Protein AF-A0A914IWZ6-F1 (afdb_monomer)

Sequence (127 aa):
MPETKKDSAKDPLLEKIMTKDRPFSLSILSGVFKLMFSIYDAIVYLPFKFFANPETKKALSKRIKAQPTIPNDPSSPWRNIKAIDKPLISLVFDDCPTLGLVWDRSVKLNSNINCMGWRDVIEIHHD

Foldseek 3Di:
DDDDPPPCPPPVVVVVVVPPDDPPVVVVVVVVVVVVVVVVCVVVVVVCCVPPPVVVVVVVVPDDQWDFLDPPDPPGDTDGPVPSPPPDPCDPDPPQNDPVSVVVVVCVVCVVPCPPHDDDDPDDDDD

pLDDT: mean 80.13, std 12.55, range [41.69, 95.88]

Structure (mmCIF, N/CA/C/O backbone):
data_AF-A0A914IWZ6-F1
#
_entry.id   AF-A0A914IWZ6-F1
#
loop_
_atom_site.group_PDB
_atom_site.id
_atom_site.type_symbol
_atom_site.label_atom_id
_atom_site.label_alt_id
_atom_site.label_comp_id
_atom_site.label_asym_id
_atom_site.label_entity_id
_atom_site.label_seq_id
_atom_site.pdbx_PDB_ins_code
_atom_site.Cartn_x
_atom_site.Cartn_y
_atom_site.Cartn_z
_atom_site.occupancy
_atom_site.B_iso_or_equiv
_atom_site.auth_seq_id
_atom_site.auth_comp_id
_atom_site.auth_asym_id
_atom_site.auth_atom_id
_atom_site.pdbx_PDB_model_num
ATOM 1 N N . MET A 1 1 ? 4.922 45.382 23.789 1.00 44.06 1 MET A N 1
ATOM 2 C CA . MET A 1 1 ? 3.645 44.774 24.213 1.00 44.06 1 MET A CA 1
ATOM 3 C C . MET A 1 1 ? 3.993 43.538 25.033 1.00 44.06 1 MET A C 1
ATOM 5 O O . MET A 1 1 ? 4.468 42.585 24.434 1.00 44.06 1 MET A O 1
ATOM 9 N N . PRO A 1 2 ? 3.953 43.584 26.376 1.00 41.69 2 PRO A N 1
ATOM 10 C CA . PRO A 1 2 ? 4.386 42.451 27.187 1.00 41.69 2 PRO A CA 1
ATOM 11 C C . PRO A 1 2 ? 3.234 41.457 27.376 1.00 41.69 2 PRO A C 1
ATOM 13 O O . PRO A 1 2 ? 2.167 41.818 27.867 1.00 41.69 2 PRO A O 1
ATOM 16 N N . GLU A 1 3 ? 3.456 40.208 26.971 1.00 47.44 3 GLU A N 1
ATOM 17 C CA . GLU A 1 3 ? 2.559 39.089 27.245 1.00 47.44 3 GLU A CA 1
ATOM 18 C C . GLU A 1 3 ? 2.612 38.745 28.737 1.00 47.44 3 GLU A C 1
ATOM 20 O O . GLU A 1 3 ? 3.660 38.384 29.279 1.00 47.44 3 GLU A O 1
ATOM 25 N N . THR A 1 4 ? 1.482 38.864 29.429 1.00 44.25 4 THR A N 1
ATOM 26 C CA . THR A 1 4 ? 1.355 38.405 30.810 1.00 44.25 4 THR A CA 1
ATOM 27 C C . THR A 1 4 ? 1.382 36.877 30.822 1.00 44.25 4 THR A C 1
ATOM 29 O O . THR A 1 4 ? 0.394 36.234 30.458 1.00 44.25 4 THR A O 1
ATOM 32 N N . LYS A 1 5 ? 2.500 36.293 31.270 1.00 47.28 5 LYS A N 1
ATOM 33 C CA . LYS A 1 5 ? 2.549 34.916 31.776 1.00 47.28 5 LYS A CA 1
ATOM 34 C C . LYS A 1 5 ? 1.467 34.766 32.841 1.00 47.28 5 LYS A C 1
ATOM 36 O O . LYS A 1 5 ? 1.582 35.302 33.939 1.00 47.28 5 LYS A O 1
ATOM 41 N N . LYS A 1 6 ? 0.386 34.073 32.492 1.00 48.97 6 LYS A N 1
ATOM 42 C CA . LYS A 1 6 ? -0.629 33.655 33.452 1.00 48.97 6 LYS A CA 1
ATOM 43 C C . LYS A 1 6 ? -0.059 32.430 34.153 1.00 48.97 6 LYS A C 1
ATOM 45 O O . LYS A 1 6 ? -0.250 31.300 33.709 1.00 48.97 6 LYS A O 1
ATOM 50 N N . ASP A 1 7 ? 0.752 32.688 35.172 1.00 48.78 7 ASP A N 1
ATOM 51 C CA . ASP A 1 7 ? 1.284 31.646 36.031 1.00 48.78 7 ASP A CA 1
ATOM 52 C C . ASP A 1 7 ? 0.115 30.820 36.567 1.00 48.78 7 ASP A C 1
ATOM 54 O O . ASP A 1 7 ? -0.891 31.350 37.043 1.00 48.78 7 ASP A O 1
ATOM 58 N N . SER A 1 8 ? 0.249 29.506 36.407 1.00 53.03 8 SER A N 1
ATOM 59 C CA . SER A 1 8 ? -0.676 28.466 36.845 1.00 53.03 8 SER A CA 1
ATOM 60 C C . SER A 1 8 ? -0.746 28.425 38.379 1.00 53.03 8 SER A C 1
ATOM 62 O O . SER A 1 8 ? -0.331 27.449 39.007 1.00 53.03 8 SER A O 1
ATOM 64 N N . ALA A 1 9 ? -1.252 29.488 39.000 1.00 58.94 9 ALA A N 1
ATOM 65 C CA . ALA A 1 9 ? -1.686 29.466 40.383 1.00 58.94 9 ALA A CA 1
ATOM 66 C C . ALA A 1 9 ? -2.875 28.504 40.451 1.00 58.94 9 ALA A C 1
ATOM 68 O O . ALA A 1 9 ? -3.932 28.760 39.879 1.00 58.94 9 ALA A O 1
ATOM 69 N N . LYS A 1 10 ? -2.662 27.341 41.070 1.00 63.78 10 LYS A N 1
ATOM 70 C CA . LYS A 1 10 ? -3.721 26.362 41.311 1.00 63.78 10 LYS A CA 1
ATOM 71 C C . LYS A 1 10 ? -4.812 27.060 42.111 1.00 63.78 10 LYS A C 1
ATOM 73 O O . LYS A 1 10 ? -4.546 27.547 43.207 1.00 63.78 10 LYS A O 1
ATOM 78 N N . ASP A 1 11 ? -6.011 27.138 41.542 1.00 77.69 11 ASP A N 1
ATOM 79 C CA . ASP A 1 11 ? -7.128 27.798 42.200 1.00 77.69 11 ASP A CA 1
ATOM 80 C C . ASP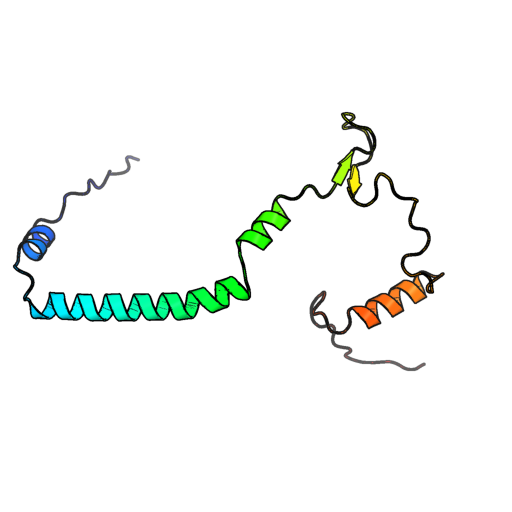 A 1 11 ? -7.360 27.144 43.573 1.00 77.69 11 ASP A C 1
ATOM 82 O O . ASP A 1 11 ? -7.604 25.934 43.640 1.00 77.69 11 ASP A O 1
ATOM 86 N N . PRO A 1 12 ? -7.335 27.908 44.679 1.00 77.75 12 PRO A N 1
ATOM 87 C CA . PRO A 1 12 ? -7.522 27.360 46.025 1.00 77.75 12 PRO A CA 1
ATOM 88 C C . PRO A 1 12 ? -8.900 26.697 46.187 1.00 77.75 12 PRO A C 1
ATOM 90 O O . PRO A 1 12 ? -9.092 25.817 47.026 1.00 77.75 12 PRO A O 1
ATOM 93 N N . LEU A 1 13 ? -9.860 27.073 45.334 1.00 72.94 13 LEU A N 1
ATOM 94 C CA . LEU A 1 13 ? -11.151 26.407 45.194 1.00 72.94 13 LEU A CA 1
ATOM 95 C C . LEU A 1 13 ? -11.000 24.963 44.686 1.00 72.94 13 LEU A C 1
ATOM 97 O O . LEU A 1 13 ? -11.631 24.059 45.231 1.00 72.94 13 LEU A O 1
ATOM 101 N N . LEU A 1 14 ? -10.160 24.732 43.672 1.00 74.06 14 LEU A N 1
ATOM 102 C CA . LEU A 1 14 ? -9.923 23.401 43.112 1.00 74.06 14 LEU A CA 1
ATOM 103 C C . LEU A 1 14 ? -9.198 22.501 44.110 1.00 74.06 14 LEU A C 1
ATOM 105 O O . LEU A 1 14 ? -9.597 21.351 44.276 1.00 74.06 14 LEU A O 1
ATOM 109 N N . GLU A 1 15 ? -8.209 23.019 44.840 1.00 77.12 15 GLU A N 1
ATOM 110 C CA . GLU A 1 15 ? -7.544 22.249 45.902 1.00 77.12 15 GLU A CA 1
ATOM 111 C C . GLU A 1 15 ? -8.517 21.869 47.026 1.00 77.12 15 GLU A C 1
ATOM 113 O O . GLU A 1 15 ? -8.504 20.727 47.492 1.00 77.12 15 GLU A O 1
ATOM 118 N N . LYS A 1 16 ? -9.435 22.770 47.400 1.00 72.88 16 LYS A N 1
ATOM 119 C CA . LYS A 1 16 ? -10.488 22.505 48.396 1.00 72.88 16 LYS A CA 1
ATOM 120 C C . LYS A 1 16 ? -11.524 21.479 47.920 1.00 72.88 16 LYS A C 1
ATOM 122 O O . LYS A 1 16 ? -12.064 20.723 48.724 1.00 72.88 16 LYS A O 1
ATOM 127 N N . ILE A 1 17 ? -11.803 21.432 46.617 1.00 71.75 17 ILE A N 1
ATOM 128 C CA . ILE A 1 17 ? -12.675 20.417 46.008 1.00 71.75 17 ILE A CA 1
ATOM 129 C C . ILE A 1 17 ? -11.952 19.063 45.918 1.00 71.75 17 ILE A C 1
ATOM 131 O O . ILE A 1 17 ? -12.578 18.030 46.142 1.00 71.75 17 ILE A O 1
ATOM 135 N N . MET A 1 18 ? -10.645 19.047 45.630 1.00 66.25 18 MET A N 1
ATOM 136 C CA . MET A 1 18 ? -9.852 17.813 45.526 1.00 66.25 18 MET A CA 1
ATOM 137 C C . MET A 1 18 ? -9.516 17.177 46.881 1.00 66.25 18 MET A C 1
ATOM 139 O O . MET A 1 18 ? -9.383 15.957 46.941 1.00 66.25 18 MET A O 1
ATOM 143 N N . THR A 1 19 ? -9.390 17.979 47.943 1.00 67.75 19 THR A N 1
ATOM 144 C CA . THR A 1 19 ? -9.169 17.519 49.330 1.00 67.75 19 THR A CA 1
ATOM 145 C C . THR A 1 19 ? -10.445 17.049 50.024 1.00 67.75 19 THR A C 1
ATOM 147 O O . THR A 1 19 ? -10.372 16.414 51.071 1.00 67.75 19 THR A O 1
ATOM 150 N N . LYS A 1 20 ? -11.620 17.325 49.447 1.00 72.00 20 LYS A N 1
ATOM 151 C CA . LYS A 1 20 ? -12.885 16.784 49.938 1.00 72.00 20 LYS A CA 1
ATOM 152 C C . LYS A 1 20 ? -12.941 15.289 49.621 1.00 72.00 20 LYS A C 1
ATOM 154 O O . LYS A 1 20 ? -12.876 14.909 48.451 1.00 72.00 20 LYS A O 1
ATOM 159 N N . ASP A 1 21 ? -13.070 14.461 50.659 1.00 66.69 21 ASP A N 1
ATOM 160 C CA . ASP A 1 21 ? -13.159 13.005 50.534 1.00 66.69 21 ASP A CA 1
ATOM 161 C C . ASP A 1 21 ? -14.179 12.623 49.466 1.00 66.69 21 ASP A C 1
ATOM 163 O O . ASP A 1 21 ? -15.365 12.965 49.542 1.00 66.69 21 ASP A O 1
ATOM 167 N N . ARG A 1 22 ? -13.703 11.938 48.423 1.00 65.88 22 ARG A N 1
ATOM 168 C CA . ARG A 1 22 ? -14.583 11.455 47.364 1.00 65.88 22 ARG A CA 1
ATOM 169 C C . ARG A 1 22 ? -15.472 10.384 47.992 1.00 65.88 22 ARG A C 1
ATOM 171 O O . ARG A 1 22 ? -14.931 9.370 48.436 1.00 65.88 22 ARG A O 1
ATOM 178 N N . PRO A 1 23 ? -16.805 10.558 48.035 1.00 78.81 23 PRO A N 1
ATOM 179 C CA . PRO A 1 23 ? -17.681 9.526 48.565 1.00 78.81 23 PRO A CA 1
ATOM 180 C C . PRO A 1 23 ? -17.430 8.221 4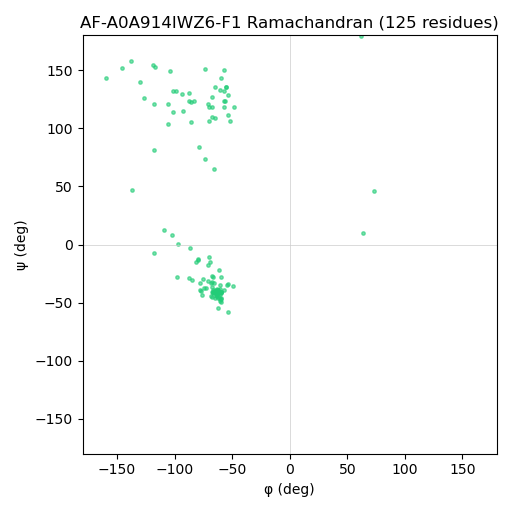7.808 1.00 78.81 23 PRO A C 1
ATOM 182 O O . PRO A 1 23 ? -17.306 8.218 46.580 1.00 78.81 23 PRO A O 1
ATOM 185 N N . PHE A 1 24 ? -17.336 7.117 48.549 1.00 78.56 24 PHE A N 1
ATOM 186 C CA . PHE A 1 24 ? -16.966 5.793 48.039 1.00 78.56 24 PHE A CA 1
ATOM 187 C C . PHE A 1 24 ? -17.765 5.390 46.784 1.00 78.56 24 PHE A C 1
ATOM 189 O O . PHE A 1 24 ? -17.208 4.852 45.826 1.00 78.56 24 PHE A O 1
ATOM 196 N N . SER A 1 25 ? -19.042 5.779 46.729 1.00 80.56 25 SER A N 1
ATOM 197 C CA . SER A 1 25 ? -19.942 5.589 45.587 1.00 80.56 25 SER A CA 1
ATOM 198 C C . SER A 1 25 ? -19.428 6.208 44.279 1.00 80.56 25 SER A C 1
ATOM 200 O O . SER A 1 25 ? -19.552 5.592 43.223 1.00 80.56 25 SER A O 1
ATOM 202 N N . LEU A 1 26 ? -18.807 7.395 44.322 1.00 84.56 26 LEU A N 1
ATOM 203 C CA . LEU A 1 26 ? -18.229 8.035 43.131 1.00 84.56 26 LEU A CA 1
ATOM 204 C C . LEU A 1 26 ? -16.974 7.307 42.641 1.00 84.56 26 LEU A C 1
ATOM 206 O O . LEU A 1 26 ? -16.711 7.280 41.439 1.00 84.56 26 LEU A O 1
ATOM 210 N N . SER A 1 27 ? -16.209 6.701 43.551 1.00 83.50 27 SER A N 1
ATOM 211 C CA . SER A 1 27 ? -15.032 5.908 43.185 1.00 83.50 27 SER A CA 1
ATOM 212 C C . SER A 1 27 ? -15.439 4.627 42.453 1.00 83.50 27 SER A C 1
ATOM 214 O O . SER A 1 27 ? -14.893 4.322 41.391 1.00 83.50 27 SER A O 1
ATOM 216 N N . ILE A 1 28 ? -16.470 3.935 42.957 1.00 89.38 28 ILE A N 1
ATOM 217 C CA . ILE A 1 28 ? -17.056 2.760 42.294 1.00 89.38 28 ILE A CA 1
ATOM 218 C C . ILE A 1 28 ? -17.592 3.140 40.912 1.00 89.38 28 ILE A C 1
ATOM 220 O O . ILE A 1 28 ? -17.246 2.500 39.920 1.00 89.38 28 ILE A O 1
ATOM 224 N N . LEU A 1 29 ? -18.382 4.214 40.828 1.00 92.06 29 LEU A N 1
ATOM 225 C CA . LEU A 1 29 ? -18.955 4.683 39.568 1.00 92.06 29 LEU A CA 1
ATOM 226 C C . LEU A 1 29 ? -17.868 5.040 38.540 1.00 92.06 29 LEU A C 1
ATOM 228 O O . LEU A 1 29 ? -17.964 4.664 37.373 1.00 92.06 29 LEU A O 1
ATOM 232 N N . SER A 1 30 ? -16.793 5.706 38.975 1.00 89.19 30 SER A N 1
ATOM 233 C CA . SER A 1 30 ? -15.638 5.996 38.118 1.00 89.19 30 SER A CA 1
ATOM 234 C C . SER A 1 30 ? -14.952 4.719 37.622 1.00 89.19 30 SER A C 1
ATOM 236 O O . SER A 1 30 ? -14.554 4.657 36.459 1.00 89.19 30 SER A O 1
ATOM 238 N N . GLY A 1 31 ? -14.838 3.692 38.469 1.00 91.94 31 GLY A N 1
ATOM 239 C CA . GLY A 1 31 ? -14.305 2.384 38.084 1.00 91.94 31 GLY A CA 1
ATOM 240 C C . GLY A 1 31 ? -15.141 1.702 37.000 1.00 91.94 31 GLY A C 1
ATOM 241 O O . GLY A 1 31 ? -14.585 1.234 36.007 1.00 91.94 31 GLY A O 1
ATOM 242 N N . VAL A 1 32 ? -16.470 1.722 37.142 1.00 93.88 32 VAL A N 1
ATOM 243 C CA . VAL A 1 32 ? -17.401 1.164 36.145 1.00 93.88 32 VAL A CA 1
ATOM 244 C C . VAL A 1 32 ? -17.258 1.876 34.800 1.00 93.88 32 VAL A C 1
ATOM 246 O O . VAL A 1 32 ? -17.116 1.214 33.772 1.00 93.88 32 VAL A O 1
ATOM 249 N N . PHE A 1 33 ? -17.218 3.211 34.791 1.00 95.75 33 PHE A N 1
ATOM 250 C CA . PHE A 1 33 ? -17.031 3.962 33.547 1.00 95.75 33 PHE A CA 1
ATOM 251 C C . PHE A 1 33 ? -15.684 3.673 32.885 1.00 95.75 33 PHE A C 1
ATOM 253 O O . PHE A 1 33 ? -15.638 3.464 31.676 1.00 95.75 33 PHE A O 1
ATOM 260 N N . LYS A 1 34 ? -14.591 3.600 33.654 1.00 93.12 34 LYS A N 1
ATOM 261 C CA . LYS A 1 34 ? -13.270 3.245 33.110 1.00 93.12 34 LYS A CA 1
ATOM 262 C C . LYS A 1 34 ? -13.272 1.862 32.462 1.00 93.12 34 LYS A C 1
ATOM 264 O O . LYS A 1 34 ? -12.693 1.701 31.391 1.00 93.12 34 LYS A O 1
ATOM 269 N N . LEU A 1 35 ? -13.941 0.888 33.080 1.00 95.25 35 LEU A N 1
ATOM 270 C CA . LEU A 1 35 ? -14.072 -0.452 32.515 1.00 95.25 35 LEU A CA 1
ATOM 271 C C . LEU A 1 35 ? -14.885 -0.432 31.213 1.00 95.25 35 LEU A C 1
ATOM 273 O O . LEU A 1 35 ? -14.450 -1.006 30.218 1.00 95.25 35 LEU A O 1
ATOM 277 N N . MET A 1 36 ? -16.020 0.274 31.194 1.00 95.31 36 MET A N 1
ATOM 278 C CA . MET A 1 36 ? -16.843 0.425 29.989 1.00 95.31 36 MET A CA 1
ATOM 279 C C . MET A 1 36 ? -16.075 1.088 28.842 1.00 95.31 36 MET A C 1
ATOM 281 O O . MET A 1 36 ? -16.107 0.582 27.721 1.00 95.31 36 MET A O 1
ATOM 285 N N . PHE A 1 37 ? -15.345 2.172 29.118 1.00 95.88 37 PHE A N 1
ATOM 286 C CA . PHE A 1 37 ? -14.513 2.831 28.112 1.00 95.88 37 PHE A CA 1
ATOM 287 C C . PHE A 1 37 ? -13.391 1.922 27.615 1.00 95.88 37 PHE A C 1
ATOM 289 O O . PHE A 1 37 ? -13.160 1.862 26.415 1.00 95.88 37 PHE A O 1
ATOM 296 N N . SER A 1 38 ? -12.751 1.148 28.496 1.00 93.19 38 SER A N 1
ATOM 297 C CA . SER A 1 38 ? -11.709 0.203 28.082 1.00 93.19 38 SER A CA 1
ATOM 298 C C . SER A 1 38 ? -12.244 -0.898 27.162 1.00 93.19 38 SER A C 1
ATOM 300 O O . SER A 1 38 ? -11.552 -1.292 26.223 1.00 93.19 38 SER A O 1
ATOM 302 N N . ILE A 1 39 ? -13.456 -1.400 27.417 1.00 94.62 39 ILE A N 1
ATOM 303 C CA . ILE A 1 39 ? -14.106 -2.394 26.554 1.00 94.62 39 ILE A CA 1
ATOM 304 C C . ILE A 1 39 ? -14.465 -1.763 25.206 1.00 94.62 39 ILE A C 1
ATOM 306 O O . ILE A 1 39 ? -14.188 -2.350 24.161 1.00 94.62 39 ILE A O 1
ATOM 310 N N . TYR A 1 40 ? -15.041 -0.560 25.219 1.00 94.00 40 TYR A N 1
ATOM 311 C CA . TYR A 1 40 ? -15.384 0.168 24.000 1.00 94.00 40 TYR A CA 1
ATOM 312 C C . TYR A 1 40 ? -14.149 0.451 23.137 1.00 94.00 40 TYR A C 1
ATOM 314 O O . TYR A 1 40 ? -14.153 0.143 21.945 1.00 94.00 40 TYR A O 1
ATOM 322 N N . ASP A 1 41 ? -13.067 0.940 23.742 1.00 90.25 41 ASP A N 1
ATOM 323 C CA . ASP A 1 41 ? -11.803 1.178 23.048 1.00 90.25 41 ASP A CA 1
ATOM 324 C C . ASP A 1 41 ? -11.250 -0.112 22.446 1.00 90.25 41 ASP A C 1
ATOM 326 O O . ASP A 1 41 ? -10.797 -0.094 21.307 1.00 90.25 41 ASP A O 1
ATOM 330 N N . ALA A 1 42 ? -11.330 -1.250 23.144 1.00 90.25 42 ALA A N 1
ATOM 331 C CA . ALA A 1 42 ? -10.902 -2.533 22.586 1.00 90.25 42 ALA A CA 1
ATOM 332 C C . ALA A 1 42 ? -11.746 -2.945 21.365 1.00 90.25 42 ALA A C 1
ATOM 334 O O . ALA A 1 42 ? -11.188 -3.379 20.352 1.00 90.25 42 ALA A O 1
ATOM 335 N N . ILE A 1 43 ? -13.071 -2.768 21.439 1.00 91.94 43 ILE A N 1
ATOM 336 C CA . ILE A 1 43 ? -14.009 -3.078 20.349 1.00 91.94 43 ILE A CA 1
ATOM 337 C C . ILE A 1 43 ? -13.773 -2.179 19.137 1.00 91.94 43 ILE A C 1
ATOM 339 O O . ILE A 1 43 ? -13.860 -2.662 18.015 1.00 91.94 43 ILE A O 1
ATOM 343 N N . VAL A 1 44 ? -13.471 -0.895 19.334 1.00 89.44 44 VAL A N 1
ATOM 344 C CA . VAL A 1 44 ? -13.197 0.044 18.236 1.00 89.44 44 VAL A CA 1
ATOM 345 C C . VAL A 1 44 ? -11.782 -0.147 17.688 1.00 89.44 44 VAL A C 1
ATOM 347 O O . VAL A 1 44 ? -11.567 -0.119 16.476 1.00 89.44 44 VAL A O 1
ATOM 350 N N . TYR A 1 45 ? -10.802 -0.395 18.551 1.00 87.56 45 TYR A N 1
ATOM 351 C CA . TYR A 1 45 ? -9.404 -0.541 18.158 1.00 87.56 45 TYR A CA 1
ATOM 352 C C . TYR A 1 45 ? -9.156 -1.791 17.308 1.00 87.56 45 TYR A C 1
ATOM 354 O O . TYR A 1 45 ? -8.417 -1.713 16.324 1.00 87.56 45 TYR A O 1
ATOM 362 N N . LEU A 1 46 ? -9.767 -2.934 17.646 1.00 84.25 46 LEU A N 1
ATOM 363 C CA . LEU A 1 46 ? -9.596 -4.181 16.889 1.00 84.25 46 LEU A CA 1
ATOM 364 C C . LEU A 1 46 ? -9.892 -4.027 15.383 1.00 84.25 46 LEU A C 1
ATOM 366 O O . LEU A 1 46 ? -8.990 -4.280 14.580 1.00 84.25 46 LEU A O 1
ATOM 370 N N . PRO A 1 47 ? -11.097 -3.598 14.958 1.00 82.56 47 PRO A N 1
ATOM 371 C CA . PRO A 1 47 ? -11.424 -3.458 13.547 1.00 82.56 47 PRO A CA 1
ATOM 372 C C . PRO A 1 47 ? -10.528 -2.417 12.873 1.00 82.56 4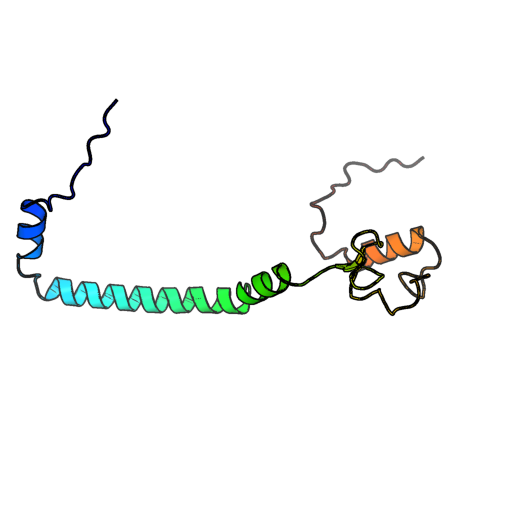7 PRO A C 1
ATOM 374 O O . PRO A 1 47 ? -10.008 -2.685 11.793 1.00 82.56 47 PRO A O 1
ATOM 377 N N . PHE A 1 48 ? -10.237 -1.281 13.514 1.00 81.56 48 PHE A N 1
ATOM 378 C CA . PHE A 1 48 ? -9.314 -0.297 12.937 1.00 81.56 48 PHE A CA 1
ATOM 379 C C . PHE A 1 48 ? -7.907 -0.862 12.714 1.00 81.56 48 PHE A C 1
ATOM 381 O O . PHE A 1 48 ? -7.289 -0.590 11.683 1.00 81.56 48 PHE A O 1
ATOM 388 N N . LYS A 1 49 ? -7.403 -1.691 13.631 1.00 81.62 49 LYS A N 1
ATOM 389 C CA . LYS A 1 49 ? -6.093 -2.330 13.486 1.00 81.62 49 LYS A CA 1
ATOM 390 C C . LYS A 1 49 ? -6.055 -3.335 12.335 1.00 81.62 49 LYS A C 1
ATOM 392 O O . LYS A 1 49 ? -5.057 -3.376 11.616 1.00 81.62 49 LYS A O 1
ATOM 397 N N . PHE A 1 50 ? -7.113 -4.124 12.154 1.00 80.25 50 PHE A N 1
ATOM 398 C CA . PHE A 1 50 ? -7.178 -5.120 11.082 1.00 80.25 50 PHE A CA 1
ATOM 399 C C . PHE A 1 50 ? -7.450 -4.496 9.708 1.00 80.25 50 PHE A C 1
ATOM 401 O O . PHE A 1 50 ? -6.782 -4.857 8.741 1.00 80.25 50 PHE A O 1
ATOM 408 N N . PHE A 1 51 ? -8.372 -3.536 9.612 1.00 78.00 51 PHE A N 1
ATOM 409 C CA . PHE A 1 51 ? -8.770 -2.945 8.329 1.00 78.00 51 PHE A CA 1
ATOM 410 C C . PHE A 1 51 ? -7.897 -1.758 7.896 1.00 78.00 51 PHE A C 1
ATOM 412 O O . PHE A 1 51 ? -7.736 -1.517 6.700 1.00 78.00 51 PHE A O 1
ATOM 419 N N . ALA A 1 52 ? -7.308 -1.010 8.834 1.00 74.19 52 ALA A N 1
ATOM 420 C CA . ALA A 1 52 ? -6.639 0.260 8.548 1.00 74.19 52 ALA A CA 1
ATOM 421 C C . ALA A 1 52 ? -5.302 0.410 9.291 1.00 74.19 52 ALA A C 1
ATOM 423 O O . ALA A 1 52 ? -5.021 1.464 9.860 1.00 74.19 52 ALA A O 1
ATOM 424 N N . ASN A 1 53 ? -4.456 -0.628 9.257 1.00 77.94 53 ASN A N 1
ATOM 425 C CA . ASN A 1 53 ? -3.176 -0.638 9.966 1.00 77.94 53 ASN A CA 1
ATOM 426 C C . ASN A 1 53 ? -2.307 0.600 9.609 1.00 77.94 53 ASN A C 1
ATOM 428 O O . ASN A 1 53 ? -1.820 0.713 8.479 1.00 77.94 53 ASN A O 1
ATOM 432 N N . PRO A 1 54 ? -2.080 1.542 10.543 1.00 78.06 54 PRO A N 1
ATOM 433 C CA . PRO A 1 54 ? -1.292 2.744 10.271 1.00 78.06 54 PRO A CA 1
ATOM 434 C C . PRO A 1 54 ? 0.188 2.423 10.031 1.00 78.06 54 PRO A C 1
ATOM 436 O O . PRO A 1 54 ? 0.859 3.135 9.280 1.00 78.06 54 PRO A O 1
ATOM 439 N N . GLU A 1 55 ? 0.696 1.327 10.598 1.00 82.56 55 GLU A N 1
ATOM 440 C CA . GLU A 1 55 ? 2.095 0.922 10.442 1.00 82.56 55 GLU A CA 1
ATOM 441 C C . GLU A 1 55 ? 2.405 0.497 9.006 1.00 82.56 55 GLU A C 1
ATOM 443 O O . GLU A 1 55 ? 3.462 0.840 8.475 1.00 82.56 55 GLU A O 1
ATOM 448 N N . THR A 1 56 ? 1.468 -0.164 8.317 1.00 82.31 56 THR A N 1
ATOM 449 C CA . THR A 1 56 ? 1.667 -0.535 6.907 1.00 82.31 56 THR A CA 1
ATOM 450 C C . THR A 1 56 ? 1.712 0.709 6.026 1.00 82.31 56 THR A C 1
ATOM 452 O O . THR A 1 56 ? 2.585 0.829 5.166 1.00 82.31 56 THR A O 1
ATOM 455 N N . LYS A 1 57 ? 0.841 1.694 6.280 1.00 81.38 57 LYS A N 1
ATOM 456 C CA . LYS A 1 57 ? 0.853 2.985 5.574 1.00 81.38 57 LYS A CA 1
ATOM 457 C C . LYS A 1 57 ? 2.153 3.756 5.826 1.00 81.38 57 LYS A C 1
ATOM 459 O O . LYS A 1 57 ? 2.727 4.307 4.886 1.00 81.38 57 LYS A O 1
ATOM 464 N N . LYS A 1 58 ? 2.656 3.750 7.062 1.00 85.25 58 LYS A N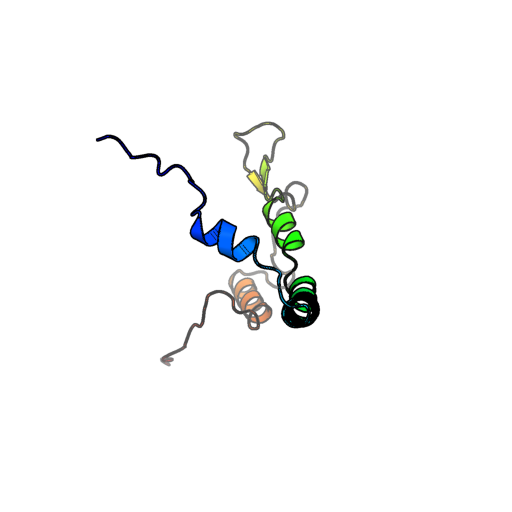 1
ATOM 465 C CA . LYS A 1 58 ? 3.931 4.379 7.443 1.00 85.25 58 LYS A CA 1
ATOM 466 C C . LYS A 1 58 ? 5.137 3.684 6.806 1.00 85.25 58 LYS A C 1
ATOM 468 O O . LYS A 1 58 ? 6.062 4.352 6.350 1.00 85.25 58 LYS A O 1
ATOM 473 N N . ALA A 1 59 ? 5.128 2.357 6.722 1.00 87.94 59 ALA A N 1
ATOM 474 C CA . ALA A 1 59 ? 6.153 1.609 5.999 1.00 87.94 59 ALA A CA 1
ATOM 475 C C . ALA A 1 59 ? 6.128 1.939 4.495 1.00 87.94 59 ALA A C 1
ATOM 477 O O . ALA A 1 59 ? 7.171 2.174 3.882 1.00 87.94 59 ALA A O 1
ATOM 478 N N . LEU A 1 60 ? 4.933 2.042 3.904 1.00 84.38 60 LEU A N 1
ATOM 479 C CA . LEU A 1 60 ? 4.755 2.407 2.497 1.00 84.38 60 LEU A CA 1
ATOM 480 C C . LEU A 1 60 ? 5.173 3.849 2.176 1.00 84.38 60 LEU A C 1
ATOM 482 O O . LEU A 1 60 ? 5.559 4.104 1.033 1.00 84.38 60 LEU A O 1
ATOM 486 N N . SER A 1 61 ? 5.104 4.783 3.131 1.00 85.31 61 SER A N 1
ATOM 487 C CA . SER A 1 61 ? 5.548 6.168 2.918 1.00 85.31 61 SER A CA 1
ATOM 488 C C . SER A 1 61 ? 7.067 6.317 2.978 1.00 85.31 61 SER A C 1
ATOM 490 O O . SER A 1 61 ? 7.623 7.115 2.228 1.00 85.31 61 SER A O 1
ATOM 492 N N . LYS A 1 62 ? 7.744 5.521 3.814 1.00 89.00 62 LYS A N 1
ATOM 493 C CA . LYS A 1 62 ? 9.207 5.552 3.975 1.00 89.00 62 LYS A CA 1
ATOM 494 C C . LYS A 1 62 ? 9.980 4.810 2.887 1.00 89.00 62 LYS A C 1
ATOM 496 O O . LYS A 1 62 ? 11.197 4.948 2.811 1.00 89.00 62 LYS A O 1
ATOM 501 N N . ARG A 1 63 ? 9.312 3.995 2.067 1.00 90.00 63 ARG A N 1
ATOM 502 C CA . ARG A 1 63 ? 9.996 3.219 1.027 1.00 90.00 63 ARG A CA 1
ATOM 503 C C . ARG A 1 63 ? 10.609 4.142 -0.028 1.00 90.00 63 ARG A C 1
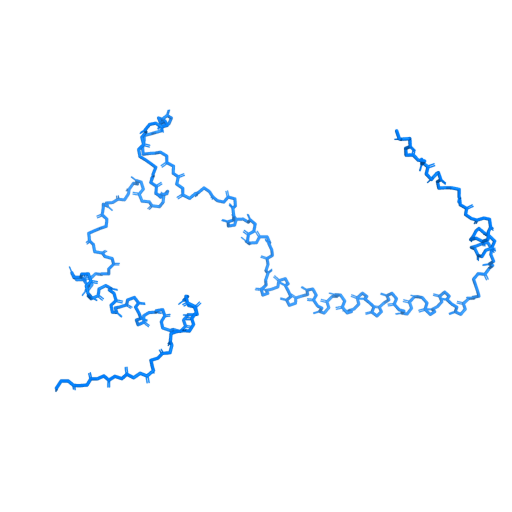ATOM 505 O O . ARG A 1 63 ? 9.944 5.044 -0.542 1.00 90.00 63 ARG A O 1
ATOM 512 N N . ILE A 1 64 ? 11.849 3.854 -0.405 1.00 88.00 64 ILE A N 1
ATOM 513 C CA . ILE A 1 64 ? 12.500 4.506 -1.539 1.00 88.00 64 ILE A CA 1
ATOM 514 C C . ILE A 1 64 ? 11.760 4.049 -2.807 1.00 88.00 64 ILE A C 1
ATOM 516 O O . ILE A 1 64 ? 11.515 2.858 -3.001 1.00 88.00 64 ILE A O 1
ATOM 520 N N . LYS A 1 65 ? 11.309 4.995 -3.637 1.00 88.75 65 LYS A N 1
ATOM 521 C CA . LYS A 1 65 ? 10.549 4.697 -4.870 1.00 88.75 65 LYS A CA 1
ATOM 522 C C . LYS A 1 65 ? 11.430 4.703 -6.112 1.00 88.75 65 LYS A C 1
ATOM 524 O O . LYS A 1 65 ? 11.115 4.016 -7.080 1.00 88.75 65 LYS A O 1
ATOM 529 N N . ALA A 1 66 ? 12.510 5.472 -6.071 1.00 89.56 66 ALA A N 1
ATOM 530 C CA . ALA A 1 66 ? 13.446 5.633 -7.163 1.00 89.56 66 ALA A CA 1
ATOM 531 C C . ALA A 1 66 ? 14.862 5.809 -6.617 1.00 89.56 66 ALA A C 1
ATOM 533 O O . ALA A 1 66 ? 15.034 6.322 -5.513 1.00 89.56 66 ALA A O 1
ATOM 534 N N . GLN A 1 67 ? 15.846 5.398 -7.402 1.00 89.69 67 GLN A N 1
ATOM 535 C CA . GLN A 1 67 ? 17.266 5.605 -7.127 1.00 89.69 67 GLN A CA 1
ATOM 536 C C . GLN A 1 67 ? 17.968 6.002 -8.442 1.00 89.69 67 GLN A C 1
ATOM 538 O O . GLN A 1 67 ? 17.417 5.738 -9.523 1.00 89.69 67 GLN A O 1
ATOM 543 N N . PRO A 1 68 ? 19.136 6.661 -8.378 1.00 90.12 68 PRO A N 1
ATOM 544 C CA . PRO A 1 68 ? 19.911 6.993 -9.567 1.00 90.12 68 PRO A CA 1
ATOM 545 C C . PRO A 1 68 ? 20.312 5.723 -10.329 1.00 90.12 68 PRO A C 1
ATOM 547 O O . PRO A 1 68 ? 20.592 4.686 -9.725 1.00 90.12 68 PRO A O 1
ATOM 550 N N . THR A 1 69 ? 20.314 5.798 -11.662 1.00 84.44 69 THR A N 1
ATOM 551 C CA . THR A 1 69 ? 20.711 4.664 -12.520 1.00 84.44 69 THR A CA 1
ATOM 552 C C . THR A 1 69 ? 22.196 4.340 -12.343 1.00 84.44 69 THR A C 1
ATOM 554 O O . THR A 1 69 ? 22.583 3.177 -12.411 1.00 84.44 69 THR A O 1
ATOM 557 N N . ILE A 1 70 ? 23.019 5.361 -12.089 1.00 85.44 70 ILE A N 1
ATOM 558 C CA . ILE A 1 70 ? 24.437 5.207 -11.764 1.00 85.44 70 ILE A CA 1
ATOM 559 C C . ILE A 1 70 ? 24.600 5.471 -10.260 1.00 85.44 70 ILE A C 1
ATOM 561 O O . ILE A 1 70 ? 24.250 6.561 -9.797 1.00 85.44 70 ILE A O 1
ATOM 565 N N . PRO A 1 71 ? 25.113 4.508 -9.472 1.00 83.50 71 PRO A N 1
ATOM 566 C CA . PRO A 1 71 ? 25.327 4.708 -8.043 1.00 83.50 71 PRO A CA 1
ATOM 567 C C . PRO A 1 71 ? 26.205 5.937 -7.778 1.00 83.50 71 PRO A C 1
ATOM 569 O O . PRO A 1 71 ? 27.232 6.115 -8.424 1.00 83.50 71 PRO A O 1
ATOM 572 N N . ASN A 1 72 ? 25.815 6.759 -6.802 1.00 84.06 72 ASN A N 1
ATOM 573 C CA . ASN A 1 72 ? 26.529 7.971 -6.373 1.00 84.06 72 ASN A CA 1
ATOM 574 C C . ASN A 1 72 ? 26.656 9.102 -7.412 1.00 84.06 72 ASN A C 1
ATOM 576 O O . ASN A 1 72 ? 27.345 10.080 -7.129 1.00 84.06 72 ASN A O 1
ATOM 580 N N . ASP A 1 73 ? 25.965 9.029 -8.554 1.00 89.06 73 ASP A N 1
ATOM 581 C CA . ASP A 1 73 ? 25.862 10.153 -9.489 1.00 89.06 73 ASP A CA 1
ATOM 582 C C . ASP A 1 73 ? 24.469 10.808 -9.411 1.00 89.06 73 ASP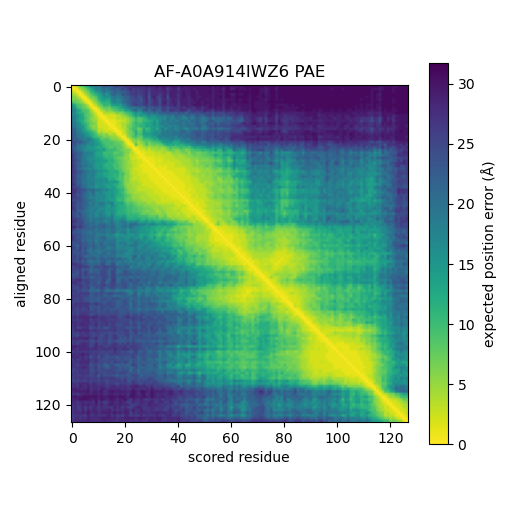 A C 1
ATOM 584 O O . ASP A 1 73 ? 23.494 10.265 -9.953 1.00 89.06 73 ASP A O 1
ATOM 588 N N . PRO A 1 74 ? 24.349 11.982 -8.759 1.00 83.19 74 PRO A N 1
ATOM 589 C CA . PRO A 1 74 ? 23.084 12.702 -8.648 1.00 83.19 74 PRO A CA 1
ATOM 590 C C . PRO A 1 74 ? 22.606 13.295 -9.981 1.00 83.19 74 PRO A C 1
ATOM 592 O O . PRO A 1 74 ? 21.434 13.657 -10.080 1.00 83.19 74 PRO A O 1
ATOM 595 N N . SER A 1 75 ? 23.473 13.374 -10.995 1.00 88.94 75 SER A N 1
ATOM 596 C CA . SER A 1 75 ? 23.126 13.849 -12.341 1.00 88.94 75 SER A CA 1
ATOM 597 C C . SER A 1 75 ? 22.476 12.755 -13.190 1.00 88.94 75 SER A C 1
ATOM 599 O O . SER A 1 75 ? 21.879 13.043 -14.229 1.00 88.94 75 SER A O 1
ATOM 601 N N . SER A 1 76 ? 22.584 11.494 -12.763 1.00 87.44 76 SER A N 1
ATOM 602 C CA . SER A 1 76 ? 22.030 10.370 -13.506 1.00 87.44 76 SER A CA 1
ATOM 603 C C . SER A 1 76 ? 20.496 10.310 -13.394 1.00 87.44 76 SER A C 1
ATOM 605 O O . SER A 1 76 ? 19.912 10.721 -12.385 1.00 87.44 76 SER A O 1
ATOM 607 N N . PRO A 1 77 ? 19.798 9.775 -14.414 1.00 86.88 77 PRO A N 1
ATOM 608 C CA . PRO A 1 77 ? 18.349 9.640 -14.366 1.00 86.88 77 PRO A CA 1
ATOM 609 C C .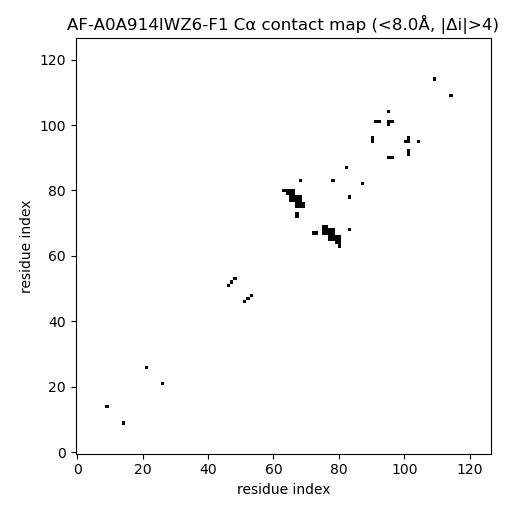 PRO A 1 77 ? 17.904 8.756 -13.198 1.00 86.88 77 PRO A C 1
ATOM 611 O O . PRO A 1 77 ? 18.410 7.646 -13.009 1.00 86.88 77 PRO A O 1
ATOM 614 N N . TRP A 1 78 ? 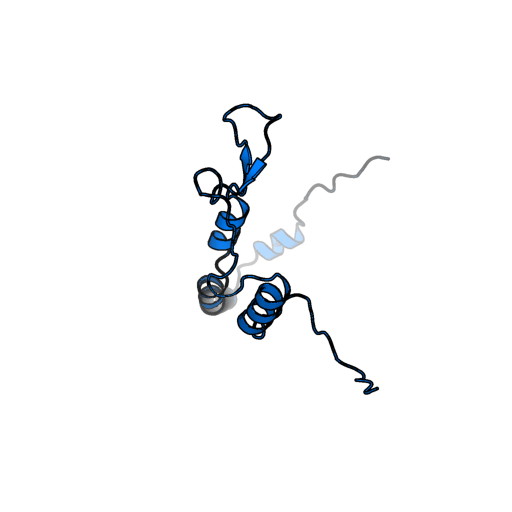16.907 9.220 -12.450 1.00 89.06 78 TRP A N 1
ATOM 615 C CA . TRP A 1 78 ? 16.292 8.451 -11.374 1.00 89.06 78 TRP A CA 1
ATOM 616 C C . TRP A 1 78 ? 15.244 7.503 -11.948 1.00 89.06 78 TRP A C 1
ATOM 618 O O . TRP A 1 78 ? 14.304 7.928 -12.622 1.00 89.06 78 TRP A O 1
ATOM 628 N N . ARG A 1 79 ? 15.390 6.206 -11.675 1.00 87.19 79 ARG A N 1
ATOM 629 C CA . ARG A 1 79 ? 14.469 5.163 -12.148 1.00 87.19 79 ARG A CA 1
ATOM 630 C C . ARG A 1 79 ? 13.824 4.448 -10.972 1.00 87.19 79 ARG A C 1
ATOM 632 O O . ARG A 1 79 ? 14.374 4.411 -9.873 1.00 87.19 79 ARG A O 1
ATOM 639 N N . ASN A 1 80 ? 12.640 3.877 -11.199 1.00 87.25 80 ASN A N 1
ATOM 640 C CA . ASN A 1 80 ? 11.977 3.044 -10.198 1.00 87.25 80 ASN A CA 1
ATOM 641 C C . ASN A 1 80 ? 12.903 1.883 -9.811 1.00 87.25 80 ASN A C 1
ATOM 643 O O . ASN A 1 80 ? 13.411 1.198 -10.695 1.00 87.25 80 ASN A O 1
ATOM 647 N N . ILE A 1 81 ? 13.075 1.631 -8.510 1.00 86.81 81 ILE A N 1
ATOM 648 C CA . ILE A 1 81 ? 13.959 0.565 -7.999 1.00 86.81 81 ILE A CA 1
ATOM 649 C C . ILE A 1 81 ? 13.617 -0.793 -8.622 1.00 86.81 81 ILE A C 1
ATOM 651 O O . ILE A 1 81 ? 14.494 -1.598 -8.904 1.00 86.81 81 ILE A O 1
ATOM 655 N N . LYS A 1 82 ? 12.335 -1.043 -8.910 1.00 83.25 82 LYS A N 1
ATOM 656 C CA . LYS A 1 82 ? 11.881 -2.298 -9.524 1.00 83.25 82 LYS A CA 1
ATOM 657 C C . LYS A 1 82 ? 12.303 -2.473 -10.987 1.00 83.25 82 LYS A C 1
ATOM 659 O O . LYS A 1 82 ? 12.074 -3.556 -11.521 1.00 83.25 82 LYS A O 1
ATOM 664 N N . ALA A 1 83 ? 12.830 -1.432 -11.629 1.00 83.12 83 ALA A N 1
ATOM 665 C CA . ALA A 1 83 ? 13.094 -1.374 -13.065 1.00 83.12 83 ALA A CA 1
ATOM 666 C C . ALA A 1 83 ? 14.579 -1.198 -13.428 1.00 83.12 83 ALA A C 1
ATOM 668 O O . ALA A 1 83 ? 14.899 -1.252 -14.607 1.00 83.12 83 ALA A O 1
ATOM 669 N N . ILE A 1 84 ? 15.477 -0.967 -12.464 1.00 81.06 84 ILE A N 1
ATOM 670 C CA . ILE A 1 84 ? 16.873 -0.589 -12.758 1.00 81.06 84 ILE A CA 1
ATOM 671 C C . ILE A 1 84 ? 17.683 -1.722 -13.390 1.00 81.06 84 ILE A C 1
ATOM 673 O O . ILE A 1 84 ? 18.457 -1.453 -14.301 1.00 81.06 84 ILE A O 1
ATOM 677 N N . ASP A 1 85 ? 17.399 -2.969 -13.017 1.00 80.69 85 ASP A N 1
ATOM 678 C CA . ASP A 1 85 ? 18.087 -4.157 -13.547 1.00 80.69 85 ASP A CA 1
ATOM 679 C C . ASP A 1 85 ? 17.197 -5.001 -14.470 1.00 80.69 85 ASP A C 1
ATOM 681 O O . ASP A 1 85 ? 17.500 -6.155 -14.775 1.00 80.69 85 ASP A O 1
ATOM 685 N N . LYS A 1 86 ? 16.046 -4.458 -14.881 1.00 80.62 86 LYS A N 1
ATOM 686 C CA . LYS A 1 86 ? 15.090 -5.165 -15.737 1.00 80.62 86 LYS A CA 1
ATOM 687 C C . LYS A 1 86 ? 15.173 -4.658 -17.171 1.00 80.62 86 LYS A C 1
ATOM 689 O O . LYS A 1 86 ? 15.453 -3.475 -17.378 1.00 80.62 86 LYS A O 1
ATOM 694 N N . PRO A 1 87 ? 14.893 -5.523 -18.165 1.00 79.00 87 PRO A N 1
ATOM 695 C CA . PRO A 1 87 ? 14.761 -5.066 -19.537 1.00 79.00 87 PRO A CA 1
ATOM 696 C C . PRO A 1 87 ? 13.683 -3.986 -19.620 1.00 79.00 87 PRO A C 1
ATOM 698 O O . PRO A 1 87 ? 12.718 -3.976 -18.846 1.00 79.00 87 PRO A O 1
ATOM 701 N N . LEU A 1 88 ? 13.861 -3.073 -20.574 1.00 77.75 88 LEU A N 1
ATOM 702 C CA . LEU A 1 88 ? 12.852 -2.073 -20.872 1.00 77.75 88 LEU A CA 1
ATOM 703 C C . LEU A 1 88 ? 11.547 -2.794 -21.219 1.00 77.75 88 LEU A C 1
ATOM 705 O O . LEU A 1 88 ? 11.517 -3.642 -22.109 1.00 77.75 88 LEU A O 1
ATOM 709 N N . ILE A 1 89 ? 10.483 -2.467 -20.490 1.00 76.31 89 ILE A N 1
ATOM 710 C CA . ILE A 1 89 ? 9.160 -3.033 -20.738 1.00 76.31 89 ILE A CA 1
ATOM 711 C C . ILE A 1 89 ? 8.686 -2.498 -22.091 1.00 76.31 89 ILE A C 1
ATOM 713 O O . ILE A 1 89 ? 8.410 -1.307 -22.221 1.00 76.31 89 ILE A O 1
ATOM 717 N N . SER A 1 90 ? 8.627 -3.371 -23.094 1.00 79.12 90 SER A N 1
ATOM 718 C CA . SER A 1 90 ? 8.095 -3.060 -24.426 1.00 79.12 90 SER A CA 1
ATOM 719 C C . SER A 1 90 ? 6.576 -3.211 -24.488 1.00 79.12 90 SER A C 1
ATOM 721 O O . SER A 1 90 ? 5.919 -2.485 -25.228 1.00 79.12 90 SER A O 1
ATOM 723 N N . LEU A 1 91 ? 6.019 -4.123 -23.688 1.00 82.31 91 LEU A N 1
ATOM 724 C CA . LEU A 1 91 ? 4.593 -4.418 -23.612 1.00 82.31 91 LEU A CA 1
ATOM 725 C C . LEU A 1 91 ? 4.123 -4.329 -22.160 1.00 82.31 91 LEU A C 1
ATOM 727 O O . LEU A 1 91 ? 4.690 -4.964 -21.275 1.00 82.31 91 LEU A O 1
ATOM 731 N N . VAL A 1 92 ? 3.089 -3.522 -21.912 1.00 83.12 92 VAL A N 1
ATOM 732 C CA . VAL A 1 92 ? 2.478 -3.388 -20.575 1.00 83.12 92 VAL A CA 1
ATOM 733 C C . VAL A 1 92 ? 1.658 -4.634 -20.225 1.00 83.12 92 VAL A C 1
ATOM 735 O O . VAL A 1 92 ? 1.668 -5.074 -19.077 1.00 83.12 92 VAL A O 1
ATOM 738 N N . PHE A 1 93 ? 0.983 -5.207 -21.224 1.00 87.31 93 PHE A N 1
ATOM 739 C CA . PHE A 1 93 ? 0.327 -6.510 -21.169 1.00 87.31 93 PHE A CA 1
ATOM 740 C C . PHE A 1 93 ? 0.760 -7.315 -22.394 1.00 87.31 93 PHE A C 1
ATOM 742 O O . PHE A 1 93 ? 0.837 -6.752 -23.489 1.00 87.31 93 PHE A O 1
ATOM 749 N N . ASP A 1 94 ? 1.020 -8.610 -22.215 1.00 86.06 94 ASP A N 1
ATOM 750 C CA . ASP A 1 94 ? 1.562 -9.483 -23.267 1.00 86.06 94 ASP A CA 1
ATOM 751 C C . ASP A 1 94 ? 0.652 -9.568 -24.508 1.00 86.06 94 ASP A C 1
ATOM 753 O O . ASP A 1 94 ? 1.129 -9.765 -25.623 1.00 86.06 94 ASP A O 1
ATOM 757 N N . ASP A 1 95 ? -0.658 -9.377 -24.327 1.00 88.44 95 ASP A N 1
ATOM 758 C CA . ASP A 1 95 ? -1.703 -9.444 -25.354 1.00 88.44 95 ASP A CA 1
ATOM 759 C C . ASP A 1 95 ? -2.107 -8.074 -25.935 1.00 88.44 95 ASP A C 1
ATOM 761 O O . ASP A 1 95 ? -2.978 -8.003 -26.804 1.00 88.44 95 ASP A O 1
ATOM 765 N N . CYS A 1 96 ? -1.488 -6.976 -25.484 1.00 90.25 96 CYS A N 1
ATOM 766 C CA . CYS A 1 96 ? -1.867 -5.613 -25.866 1.00 90.25 96 CYS A CA 1
ATOM 767 C C . CYS A 1 96 ? -0.723 -4.894 -26.608 1.00 90.25 96 CYS A C 1
ATOM 769 O O . CYS A 1 96 ? -0.016 -4.082 -26.005 1.00 90.25 96 CYS A O 1
ATOM 771 N N . PRO A 1 97 ? -0.541 -5.137 -27.923 1.00 88.75 97 PRO A N 1
ATOM 772 C CA . PRO A 1 97 ? 0.545 -4.535 -28.702 1.00 88.75 97 PRO A CA 1
ATOM 773 C C . PRO A 1 97 ? 0.373 -3.033 -28.967 1.00 88.75 97 PRO A C 1
ATOM 775 O O . PRO A 1 97 ? 1.333 -2.365 -29.343 1.00 88.75 97 PRO A O 1
ATOM 778 N N . THR A 1 98 ? -0.835 -2.486 -28.806 1.00 89.94 98 THR A N 1
ATOM 779 C CA . THR A 1 98 ? -1.134 -1.074 -29.076 1.00 89.94 98 THR A CA 1
ATOM 780 C C . THR A 1 98 ? -1.575 -0.346 -27.814 1.00 89.94 98 THR A C 1
ATOM 782 O O . THR A 1 98 ? -2.164 -0.931 -26.903 1.00 89.94 98 THR A O 1
ATOM 785 N N . LEU A 1 99 ? -1.336 0.967 -27.777 1.00 88.00 99 LEU A N 1
ATOM 786 C CA . LEU A 1 99 ? -1.707 1.805 -26.636 1.00 88.00 99 LEU A CA 1
ATOM 787 C C . LEU A 1 99 ? -3.222 1.792 -26.363 1.00 88.00 99 LEU A C 1
ATOM 789 O O . LEU A 1 99 ? -3.626 1.806 -25.204 1.00 88.00 99 LEU A O 1
ATOM 793 N N . GLY A 1 100 ? -4.052 1.709 -27.410 1.00 90.19 100 GLY A N 1
ATOM 794 C CA . GLY A 1 100 ? -5.509 1.596 -27.272 1.00 90.19 100 GLY A CA 1
ATOM 795 C C . GLY A 1 100 ? -5.934 0.312 -26.555 1.00 90.19 100 GLY A C 1
ATOM 796 O O . GLY A 1 100 ? -6.723 0.364 -25.619 1.00 90.19 100 GLY A O 1
ATOM 797 N N . LEU A 1 101 ? -5.328 -0.829 -26.904 1.00 91.25 101 LEU A N 1
ATOM 798 C CA . LEU A 1 101 ? -5.606 -2.101 -26.228 1.00 91.25 101 LEU A CA 1
ATOM 799 C C . LEU A 1 101 ? -5.156 -2.078 -24.763 1.00 91.25 101 LEU A C 1
ATOM 801 O O . LEU A 1 101 ? -5.878 -2.553 -23.886 1.00 91.25 101 LEU A O 1
ATOM 805 N N . VAL A 1 102 ? -3.998 -1.468 -24.481 1.00 92.56 102 VAL A N 1
ATOM 806 C CA . VAL A 1 102 ? -3.517 -1.264 -23.105 1.00 92.56 102 VAL A CA 1
ATOM 807 C C . VAL A 1 102 ? -4.509 -0.416 -22.305 1.00 92.56 102 VAL A C 1
ATOM 809 O O . VAL A 1 102 ? -4.792 -0.739 -21.147 1.00 92.56 102 VAL A O 1
ATOM 812 N N . TRP A 1 103 ? -5.055 0.643 -22.908 1.00 88.62 103 TRP A N 1
ATOM 813 C CA . TRP A 1 103 ? -6.068 1.488 -22.281 1.00 88.62 103 TRP A CA 1
ATOM 814 C C . TRP A 1 103 ? -7.342 0.701 -21.965 1.00 88.62 103 TRP A C 1
ATOM 816 O O . TRP A 1 103 ? -7.734 0.626 -20.800 1.00 88.62 103 TRP A O 1
ATOM 826 N N . ASP A 1 104 ? -7.931 0.031 -22.954 1.00 90.88 104 ASP A N 1
ATOM 827 C CA . ASP A 1 104 ? -9.169 -0.737 -22.781 1.00 90.88 104 ASP A CA 1
ATOM 828 C C . ASP A 1 104 ? -9.020 -1.846 -21.737 1.00 90.88 104 ASP A C 1
ATOM 830 O O . ASP A 1 104 ? -9.904 -2.069 -20.901 1.00 90.88 104 ASP A O 1
ATOM 834 N N . ARG A 1 105 ? -7.874 -2.535 -21.741 1.00 89.81 105 ARG A N 1
ATOM 835 C CA . ARG A 1 105 ? -7.545 -3.558 -20.746 1.00 89.81 105 ARG A CA 1
ATOM 836 C C . ARG A 1 105 ? -7.432 -2.958 -19.348 1.00 89.81 105 ARG A C 1
ATOM 838 O O . ARG A 1 105 ? -7.963 -3.532 -18.398 1.00 89.81 105 ARG A O 1
ATOM 845 N N . SER A 1 106 ? -6.790 -1.799 -19.226 1.00 89.19 106 SER A N 1
ATOM 846 C CA . SER A 1 106 ? -6.642 -1.085 -17.955 1.00 89.19 106 SER A CA 1
ATOM 847 C C . SER A 1 106 ? -7.988 -0.612 -17.408 1.00 89.19 106 SER A C 1
ATOM 849 O O . SER A 1 106 ? -8.238 -0.777 -16.213 1.00 89.19 106 SER A O 1
ATOM 851 N N . VAL A 1 107 ? -8.870 -0.085 -18.263 1.00 87.25 107 VAL A N 1
ATOM 852 C CA . VAL A 1 107 ? -10.237 0.311 -17.885 1.00 87.25 107 VAL A CA 1
ATOM 853 C C . VAL A 1 107 ? -11.029 -0.904 -17.407 1.00 87.25 107 VAL A C 1
ATOM 855 O O . VAL A 1 107 ? -11.637 -0.852 -16.342 1.00 87.25 107 VAL A O 1
ATOM 858 N N . LYS A 1 108 ? -10.965 -2.032 -18.128 1.00 87.56 108 LYS A N 1
ATOM 859 C CA . LYS A 1 108 ? -11.631 -3.279 -17.713 1.00 87.56 108 LYS A CA 1
ATOM 860 C C . LYS A 1 108 ? -11.122 -3.778 -16.358 1.00 87.56 108 LYS A C 1
ATOM 862 O O . LYS A 1 108 ? -11.932 -4.063 -15.478 1.00 87.56 108 LYS A O 1
ATOM 867 N N . LEU A 1 109 ? -9.801 -3.842 -16.172 1.00 88.75 109 LEU A N 1
ATOM 868 C CA . LEU A 1 109 ? -9.164 -4.320 -14.937 1.00 88.75 109 LEU A CA 1
ATOM 869 C C . LEU A 1 109 ? -9.490 -3.451 -13.718 1.00 88.75 109 LEU A C 1
ATOM 871 O O . LEU A 1 109 ? -9.684 -3.979 -12.626 1.00 88.75 109 LEU A O 1
ATOM 875 N N . ASN A 1 110 ? -9.546 -2.132 -13.900 1.00 84.81 110 ASN A N 1
ATOM 876 C CA . ASN A 1 110 ? -9.740 -1.182 -12.804 1.00 84.81 110 ASN A CA 1
ATOM 877 C C . ASN A 1 110 ? -11.174 -0.644 -12.713 1.00 84.81 110 ASN A C 1
ATOM 879 O O . ASN A 1 110 ? -11.424 0.243 -11.906 1.00 84.81 110 ASN A O 1
ATOM 883 N N . SER A 1 111 ? -12.113 -1.185 -13.493 1.00 80.88 111 SER A N 1
ATOM 884 C CA . SER A 1 111 ? -13.524 -0.763 -13.524 1.00 80.88 111 SER A CA 1
ATOM 885 C C . SER A 1 111 ? -14.196 -0.785 -12.148 1.00 80.88 111 SER A C 1
ATOM 887 O O . SER A 1 111 ? -14.998 0.085 -11.830 1.00 80.88 111 SER A O 1
ATOM 889 N N . ASN A 1 112 ? -13.819 -1.751 -11.309 1.00 77.50 112 ASN A N 1
ATOM 890 C CA . ASN A 1 112 ? -14.361 -1.928 -9.961 1.00 77.50 112 ASN A CA 1
ATOM 891 C C . ASN A 1 112 ? -13.629 -1.105 -8.890 1.00 77.50 112 ASN A C 1
ATOM 893 O O . ASN A 1 112 ? -13.984 -1.169 -7.712 1.00 77.50 112 ASN A O 1
ATOM 897 N N . ILE A 1 113 ? -12.575 -0.377 -9.260 1.00 79.00 113 ILE A N 1
ATOM 898 C CA . ILE A 1 113 ? -11.794 0.437 -8.333 1.00 79.00 113 ILE A CA 1
ATOM 899 C C . ILE A 1 113 ? -12.229 1.884 -8.516 1.00 79.00 113 ILE A C 1
ATOM 901 O O . ILE A 1 113 ? -12.286 2.391 -9.632 1.00 79.00 113 ILE A O 1
ATOM 905 N N . ASN A 1 114 ? -12.509 2.566 -7.407 1.00 64.50 114 ASN A N 1
ATOM 906 C CA . ASN A 1 114 ? -12.878 3.976 -7.420 1.00 64.50 114 ASN A CA 1
ATOM 907 C C . ASN A 1 114 ? -11.634 4.841 -7.704 1.00 64.50 114 ASN A C 1
ATOM 909 O O . ASN A 1 114 ? -11.024 5.427 -6.807 1.00 64.50 114 ASN A O 1
ATOM 913 N N . CYS A 1 115 ? -11.190 4.828 -8.957 1.00 57.06 115 CYS A N 1
ATOM 914 C CA . CYS A 1 115 ? -10.034 5.557 -9.446 1.00 57.06 115 CYS A CA 1
ATOM 915 C C . CYS A 1 115 ? -10.535 6.805 -10.178 1.00 57.06 115 CYS A C 1
ATOM 917 O O . CYS A 1 115 ? -11.129 6.684 -11.241 1.00 57.06 115 CYS A O 1
ATOM 919 N N . MET A 1 116 ? -10.233 7.991 -9.637 1.00 55.12 116 MET A N 1
ATOM 920 C CA . MET A 1 116 ? -10.498 9.305 -10.257 1.00 55.12 116 MET A CA 1
ATOM 921 C C . MET A 1 116 ? -11.968 9.758 -10.270 1.00 55.12 116 MET A C 1
ATOM 923 O O . MET A 1 116 ? -12.443 10.281 -11.271 1.00 55.12 116 MET A O 1
ATOM 927 N N . GLY A 1 117 ? -12.672 9.634 -9.140 1.00 57.19 117 GLY A N 1
ATOM 928 C CA . GLY A 1 117 ? -14.035 10.159 -9.014 1.00 57.19 117 GLY A CA 1
ATOM 929 C C . GLY A 1 117 ? -15.031 9.506 -9.983 1.00 57.19 117 GLY A C 1
ATOM 930 O O . GLY A 1 117 ? -14.698 8.610 -10.754 1.00 57.19 117 GLY A O 1
ATOM 931 N N . TRP A 1 118 ? -16.288 9.932 -9.921 1.00 56.66 118 TRP A N 1
ATOM 932 C CA . TRP A 1 118 ? -17.330 9.433 -10.814 1.00 56.66 118 TRP A CA 1
ATOM 933 C C . TRP A 1 118 ? -17.338 10.275 -12.097 1.00 56.66 118 TRP A C 1
ATOM 935 O O . TRP A 1 118 ? -17.455 11.498 -12.035 1.00 56.66 118 TRP A O 1
ATOM 945 N N . ARG A 1 119 ? -17.184 9.637 -13.264 1.00 65.50 119 ARG A N 1
ATOM 946 C CA . ARG A 1 119 ? -17.566 10.237 -14.551 1.00 65.50 119 ARG A CA 1
ATOM 947 C C . ARG A 1 119 ? -18.991 9.802 -14.870 1.00 65.50 119 ARG A C 1
ATOM 949 O O . ARG A 1 119 ? -19.211 8.616 -15.097 1.00 65.50 119 ARG A O 1
ATOM 956 N N . ASP A 1 120 ? -19.917 10.750 -14.908 1.00 71.44 120 ASP A N 1
ATOM 957 C CA . ASP A 1 120 ? -21.253 10.529 -15.455 1.00 71.44 120 ASP A CA 1
ATOM 958 C C . ASP A 1 120 ? -21.258 10.794 -16.959 1.00 71.44 120 ASP A C 1
ATOM 960 O O . ASP A 1 120 ? -20.761 11.821 -17.429 1.00 71.44 120 ASP A O 1
ATOM 964 N N . VAL A 1 121 ? -21.811 9.851 -17.721 1.00 77.31 121 VAL A N 1
ATOM 965 C CA . VAL A 1 121 ? -22.101 10.050 -19.142 1.00 77.31 121 VAL A CA 1
ATOM 966 C C . VAL A 1 121 ? -23.471 10.708 -19.224 1.00 77.31 121 VAL A C 1
ATOM 968 O O . VAL A 1 121 ? -24.483 10.062 -18.981 1.00 77.31 121 VAL A O 1
ATOM 971 N N . ILE A 1 122 ? -23.483 12.004 -19.524 1.00 90.12 122 ILE A N 1
ATOM 972 C CA . ILE A 1 122 ? -24.714 12.803 -19.574 1.00 90.12 122 ILE A CA 1
ATOM 973 C C . ILE A 1 122 ? -25.485 12.510 -20.865 1.00 90.12 122 ILE A C 1
ATOM 975 O O . ILE A 1 122 ? -26.706 12.400 -20.842 1.00 90.12 122 ILE A O 1
ATOM 979 N N . GLU A 1 123 ? -24.778 12.356 -21.987 1.00 84.00 123 GLU A N 1
ATOM 980 C CA . GLU A 1 123 ? -25.407 12.169 -23.292 1.00 84.00 123 GLU A CA 1
ATOM 981 C C . GLU A 1 123 ? -24.432 11.535 -24.292 1.00 84.00 123 GLU A C 1
ATOM 983 O O . GLU A 1 123 ? -23.233 11.825 -24.275 1.00 84.00 123 GLU A O 1
ATOM 988 N N . ILE A 1 124 ? -24.946 10.667 -25.165 1.00 87.81 124 ILE A N 1
ATOM 989 C CA . ILE A 1 124 ? -24.201 10.036 -26.260 1.00 87.81 124 ILE A CA 1
ATOM 990 C C . ILE A 1 124 ? -24.866 10.477 -27.560 1.00 87.81 124 ILE A C 1
ATOM 992 O O . ILE A 1 124 ? -26.052 10.228 -27.756 1.00 87.81 124 ILE A O 1
ATOM 996 N N . HIS A 1 125 ? -24.102 11.126 -28.434 1.00 75.94 125 HIS A N 1
ATOM 997 C CA . HIS A 1 125 ? -24.560 11.484 -29.772 1.00 75.94 125 HIS A CA 1
ATOM 998 C C . HIS A 1 125 ? -24.140 10.390 -30.754 1.00 75.94 125 HIS A C 1
ATOM 1000 O O . HIS A 1 125 ? -22.980 9.973 -30.767 1.00 75.94 125 HIS A O 1
ATOM 1006 N N . HIS A 1 126 ? -25.098 9.920 -31.545 1.00 67.06 126 HIS A N 1
ATOM 1007 C CA . HIS A 1 126 ? -24.853 9.061 -32.694 1.00 67.06 126 HIS A CA 1
ATOM 1008 C C . HIS A 1 126 ? -24.868 9.935 -33.950 1.00 67.06 126 HIS A C 1
ATOM 1010 O O . HIS A 1 126 ? -25.774 10.757 -34.092 1.00 67.06 126 HIS A O 1
ATOM 1016 N N . ASP A 1 127 ? -23.861 9.762 -34.806 1.00 57.91 127 ASP A N 1
ATOM 1017 C CA . ASP A 1 127 ? -23.827 10.349 -36.151 1.00 57.91 127 ASP A CA 1
ATOM 1018 C C . ASP A 1 127 ? -24.853 9.681 -37.081 1.00 57.91 127 ASP A C 1
ATOM 1020 O O . ASP A 1 127 ? -25.052 8.445 -36.962 1.00 57.91 127 ASP A O 1
#

Solvent-accessible surface area (backbone atoms only — not comparable to full-atom values): 8311 Å² total; per-residue (Å²): 136,84,82,79,79,79,73,86,71,76,54,69,67,57,54,57,58,69,70,45,80,75,56,67,69,59,55,53,52,52,50,53,50,52,51,51,50,54,52,49,50,50,63,55,47,51,57,45,51,73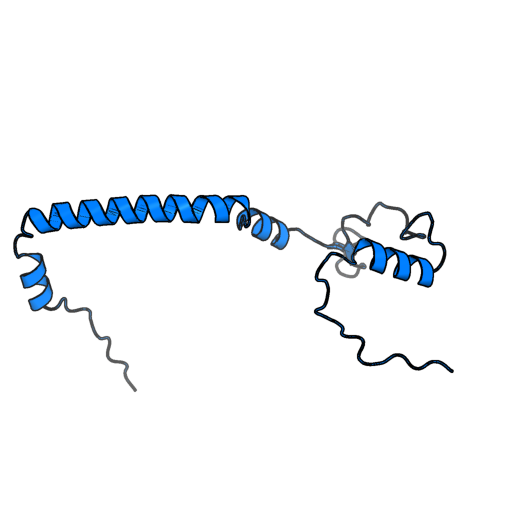,77,57,43,63,65,62,56,52,52,64,67,71,52,82,63,55,44,48,73,43,86,95,36,88,88,38,64,70,36,45,64,91,50,73,91,46,79,83,81,86,54,96,44,98,89,25,94,44,72,66,48,45,49,55,50,49,50,64,74,43,64,87,48,94,70,85,71,87,83,81,85,89,77,85,88,81,136

Secondary structure (DSSP, 8-state):
-----------HHHHHHHSSPPPHHHHHHHHHHHHHHHHHHHHHHHHHHHHS-HHHHHHHHHS--EEESSTT-TTSPEEEGGGTTSPP-S-SSTT--SHHHHHHHHHHHHTTS--SS----------

Mean predicted aligned error: 16.06 Å

Radius of gyration: 30.87 Å; Cα contacts (8 Å, |Δi|>4): 40; chains: 1; bounding box: 52×54×87 Å